Protei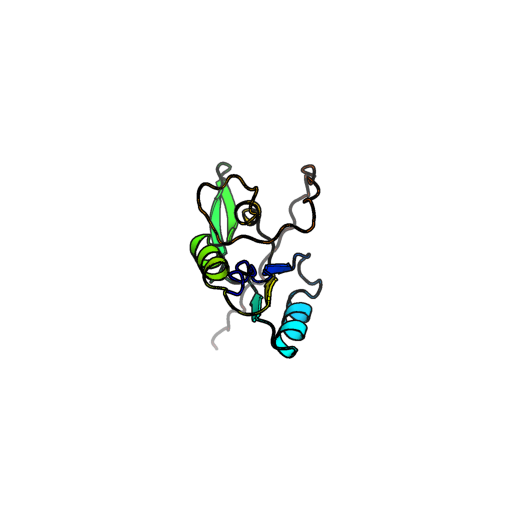n AF-A0A4R4WS49-F1 (afdb_monomer)

Foldseek 3Di:
DDDPDPLPLAAEAEDEDDPPPCPVVVQVVCVVVVEAEEECPDPVQWDWDQDPVRDIFIAGDCVVQLCVLVVDRDHYY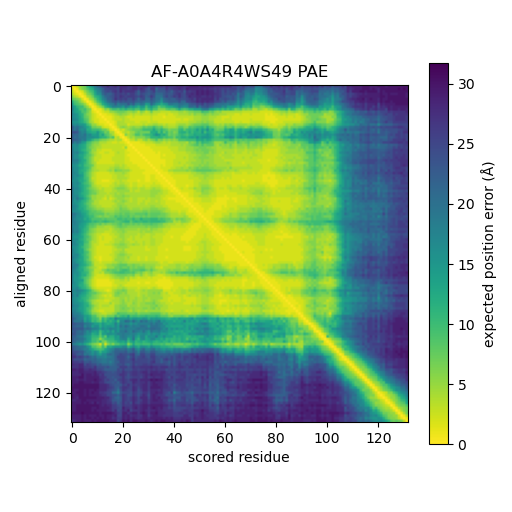YYYDDGPCLLLQDPPSPNPDDRNHHDDPDDPDPPDDDPDDDDDDDDDDDDDDDDD

Organism: NCBI:txid1848329

Structure (mmCIF, N/CA/C/O backbone):
data_AF-A0A4R4WS49-F1
#
_entry.id   AF-A0A4R4WS49-F1
#
loop_
_atom_site.group_PDB
_atom_site.id
_atom_site.type_symbol
_atom_site.label_atom_id
_atom_site.label_alt_id
_atom_site.label_comp_id
_atom_site.label_asym_id
_atom_site.label_entity_id
_atom_site.label_seq_id
_atom_site.pdbx_PDB_ins_code
_atom_site.Cartn_x
_atom_site.Cartn_y
_atom_site.Cartn_z
_atom_site.occupancy
_atom_site.B_iso_or_equiv
_atom_site.auth_seq_id
_atom_site.auth_comp_id
_atom_site.auth_asym_id
_atom_site.auth_atom_id
_atom_site.pdbx_PDB_model_num
ATOM 1 N N . MET A 1 1 ? -12.868 32.792 20.503 1.00 48.66 1 MET A N 1
ATOM 2 C CA . MET A 1 1 ? -12.493 32.358 19.141 1.00 48.66 1 MET A CA 1
ATOM 3 C C . MET A 1 1 ? -11.494 31.218 19.288 1.00 48.66 1 MET A C 1
ATOM 5 O O . MET A 1 1 ? -10.343 31.474 19.612 1.00 48.66 1 MET A O 1
ATOM 9 N N . SER A 1 2 ? -11.944 29.962 19.219 1.00 42.44 2 SER A N 1
ATOM 10 C CA . SER A 1 2 ? -11.024 28.818 19.297 1.00 42.44 2 SER A CA 1
ATOM 11 C C . SER A 1 2 ? -10.151 28.800 18.043 1.00 42.44 2 SER A C 1
ATOM 13 O O . SER A 1 2 ? -10.692 29.002 16.953 1.00 42.44 2 SER A O 1
ATOM 15 N N . PRO A 1 3 ? -8.831 28.575 18.157 1.00 48.91 3 PRO A N 1
ATOM 16 C CA . PRO A 1 3 ? -8.001 28.419 16.975 1.00 48.91 3 PRO A CA 1
ATOM 17 C C . PRO A 1 3 ? -8.530 27.235 16.152 1.00 48.91 3 PRO A C 1
ATOM 19 O O . PRO A 1 3 ? -8.977 26.240 16.741 1.00 48.91 3 PRO A O 1
ATOM 22 N N . PRO A 1 4 ? -8.506 27.311 14.809 1.00 52.06 4 PRO A N 1
ATOM 23 C CA . PRO A 1 4 ? -8.840 26.162 13.984 1.00 52.06 4 PRO A CA 1
ATOM 24 C C . PRO A 1 4 ? -7.921 25.019 14.407 1.00 52.06 4 PRO A C 1
ATOM 26 O O . PRO A 1 4 ? -6.698 25.177 14.422 1.00 52.06 4 PRO A O 1
ATOM 29 N N . ARG A 1 5 ? -8.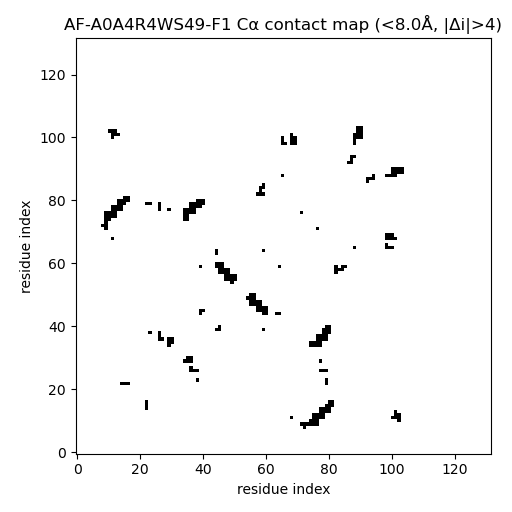503 23.877 14.804 1.00 57.28 5 ARG A N 1
ATOM 30 C CA . ARG A 1 5 ? -7.722 22.661 15.050 1.00 57.28 5 ARG A CA 1
ATOM 31 C C . ARG A 1 5 ? -6.856 22.461 13.813 1.00 57.28 5 ARG A C 1
ATOM 33 O O . ARG A 1 5 ? -7.399 22.309 12.718 1.00 57.28 5 ARG A O 1
ATOM 40 N N . ALA A 1 6 ? -5.532 22.506 13.982 1.00 55.56 6 ALA A N 1
ATOM 41 C CA . ALA A 1 6 ? -4.603 22.138 12.924 1.00 55.56 6 ALA A CA 1
ATOM 42 C C . ALA A 1 6 ? -5.123 20.830 12.330 1.00 55.56 6 ALA A C 1
ATOM 44 O O . ALA A 1 6 ? -5.377 19.899 13.098 1.00 55.56 6 ALA A O 1
ATOM 45 N N . ARG A 1 7 ? -5.390 20.805 11.014 1.00 54.97 7 ARG A N 1
ATOM 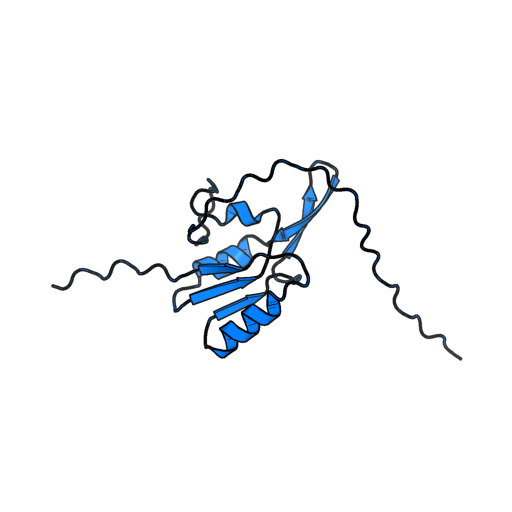46 C CA . ARG A 1 7 ? -5.934 19.630 10.321 1.00 54.97 7 ARG A CA 1
ATOM 47 C C . ARG A 1 7 ? -5.099 18.439 10.758 1.00 54.97 7 ARG A C 1
ATOM 49 O O . ARG A 1 7 ? -3.940 18.325 10.357 1.00 54.97 7 ARG A O 1
ATOM 56 N N . GLN A 1 8 ? -5.646 17.616 11.650 1.00 55.72 8 GLN A N 1
ATOM 57 C CA . GLN A 1 8 ? -4.921 16.466 12.149 1.00 55.72 8 GLN A CA 1
ATOM 58 C C . GLN A 1 8 ? -4.758 15.574 10.931 1.00 55.72 8 GLN A C 1
ATOM 60 O O . GLN A 1 8 ? -5.728 15.046 10.402 1.00 55.72 8 GLN A O 1
ATOM 65 N N . THR A 1 9 ? -3.546 15.489 10.400 1.00 67.31 9 THR A N 1
ATOM 66 C CA . THR A 1 9 ? -3.254 14.519 9.350 1.00 67.31 9 THR A CA 1
ATOM 67 C C . THR A 1 9 ? -3.538 13.150 9.931 1.00 67.31 9 THR A C 1
ATOM 69 O O . THR A 1 9 ? -2.879 12.752 10.898 1.00 67.31 9 THR A O 1
ATOM 72 N N . MET A 1 10 ? -4.507 12.454 9.356 1.00 82.62 10 MET A N 1
ATOM 73 C CA . MET A 1 10 ? -4.827 11.108 9.786 1.00 82.62 10 MET A CA 1
ATOM 74 C C . MET A 1 10 ? -3.607 10.194 9.630 1.00 82.62 10 MET A C 1
ATOM 76 O O . MET A 1 10 ? -2.894 10.288 8.621 1.00 82.62 10 MET A O 1
ATOM 80 N N . PRO A 1 11 ? -3.321 9.345 10.628 1.00 87.25 11 PRO A N 1
ATOM 81 C CA . PRO A 1 11 ? -2.175 8.457 10.579 1.00 87.25 11 PRO A CA 1
ATOM 82 C C . PRO A 1 11 ? -2.343 7.427 9.458 1.00 87.25 11 PRO A C 1
ATOM 84 O O . PRO A 1 11 ? -3.358 6.738 9.360 1.00 87.25 11 PRO A O 1
ATOM 87 N N . LYS A 1 12 ? -1.310 7.329 8.619 1.00 89.19 12 LYS A N 1
ATOM 88 C CA . LYS A 1 12 ? -1.189 6.369 7.517 1.00 89.19 12 LYS A CA 1
ATOM 89 C C . LYS A 1 12 ? 0.068 5.554 7.766 1.00 89.19 12 LYS A C 1
ATOM 91 O O . LYS A 1 12 ? 1.164 6.117 7.807 1.00 89.19 12 LYS A O 1
ATOM 96 N N . VAL A 1 13 ? -0.097 4.254 7.964 1.00 90.44 13 VAL A N 1
ATOM 97 C CA . VAL A 1 13 ? 0.953 3.330 8.392 1.00 90.44 13 VAL A CA 1
ATOM 98 C C . VAL A 1 13 ? 1.164 2.270 7.320 1.00 90.44 13 VAL A C 1
ATOM 100 O O . VAL A 1 13 ? 0.248 1.517 6.995 1.00 90.44 13 VAL A O 1
ATOM 103 N N . LEU A 1 14 ? 2.388 2.182 6.800 1.00 90.00 14 LEU A N 1
ATOM 104 C CA . LEU A 1 14 ? 2.787 1.126 5.877 1.00 90.00 14 LEU A CA 1
ATOM 105 C C . LEU A 1 14 ? 3.422 -0.037 6.649 1.00 90.00 14 LEU A C 1
ATOM 107 O O . LEU A 1 14 ? 4.478 0.108 7.265 1.00 90.00 14 LEU A O 1
ATOM 111 N N . ILE A 1 15 ? 2.800 -1.206 6.573 1.00 88.94 15 ILE A N 1
ATOM 112 C CA . ILE A 1 15 ? 3.290 -2.464 7.124 1.00 88.94 15 ILE A CA 1
ATOM 113 C C . ILE A 1 15 ? 4.092 -3.178 6.035 1.00 88.94 15 ILE A C 1
ATOM 115 O O . ILE A 1 15 ? 3.548 -3.755 5.091 1.00 88.94 15 ILE A O 1
ATOM 119 N N . THR A 1 16 ? 5.414 -3.153 6.184 1.00 85.31 16 THR A N 1
ATOM 120 C CA . THR A 1 16 ? 6.342 -3.867 5.299 1.00 85.31 16 THR A CA 1
ATOM 121 C C . THR A 1 16 ? 6.880 -5.121 5.983 1.00 85.31 16 THR A C 1
ATOM 123 O O . THR A 1 16 ? 6.902 -5.232 7.205 1.00 85.31 16 THR A O 1
ATOM 126 N N . GLY A 1 17 ? 7.294 -6.102 5.188 1.00 77.25 17 GLY A N 1
ATOM 127 C CA . GLY A 1 17 ? 7.800 -7.374 5.692 1.00 77.25 17 GLY A CA 1
ATOM 128 C C . GLY A 1 17 ? 7.906 -8.400 4.574 1.00 77.25 17 GLY A C 1
ATOM 129 O O . GLY A 1 17 ? 7.211 -8.295 3.558 1.00 77.25 17 GLY A O 1
ATOM 130 N N . MET A 1 18 ? 8.772 -9.395 4.752 1.00 76.19 18 MET A N 1
ATOM 131 C CA . MET A 1 18 ? 8.934 -10.483 3.784 1.00 76.19 18 MET A CA 1
ATOM 132 C C . MET A 1 18 ? 7.618 -11.267 3.622 1.00 76.19 18 MET A C 1
ATOM 134 O O . MET A 1 18 ? 6.717 -11.200 4.464 1.00 76.19 18 MET A O 1
ATOM 138 N N . SER A 1 19 ? 7.445 -11.968 2.501 1.00 65.00 19 SER A N 1
ATOM 139 C CA . SER A 1 19 ? 6.280 -12.846 2.328 1.00 65.00 19 SER A CA 1
ATOM 140 C C . SER A 1 19 ? 6.256 -13.908 3.439 1.00 65.00 19 SER A C 1
ATOM 142 O O . SER A 1 19 ? 7.308 -14.410 3.825 1.00 65.00 19 SER A O 1
ATOM 144 N N . GLY A 1 20 ? 5.081 -14.198 4.002 1.00 66.50 20 GLY A N 1
ATOM 145 C CA . GLY A 1 20 ? 4.922 -15.174 5.090 1.00 66.50 20 GLY A CA 1
ATOM 146 C C . GLY A 1 20 ? 5.192 -14.670 6.517 1.00 66.50 20 GLY A C 1
ATOM 147 O O . GLY A 1 20 ? 4.911 -15.393 7.462 1.00 66.50 20 GLY A O 1
ATOM 148 N N . THR A 1 21 ? 5.640 -13.427 6.729 1.00 73.62 21 THR A N 1
ATOM 149 C CA . THR A 1 21 ? 5.930 -12.898 8.085 1.00 73.62 21 THR A CA 1
ATOM 150 C C . THR A 1 21 ? 4.693 -12.422 8.860 1.00 73.62 21 THR A C 1
ATOM 152 O O . THR A 1 21 ? 4.809 -11.620 9.781 1.00 73.62 21 THR A O 1
ATOM 155 N N . GLY A 1 22 ? 3.490 -12.842 8.460 1.00 80.69 22 GLY A N 1
ATOM 156 C CA . GLY A 1 22 ? 2.257 -12.508 9.178 1.00 80.69 22 GLY A CA 1
ATOM 157 C C . GLY A 1 22 ? 1.706 -11.093 8.957 1.00 80.69 22 GLY A C 1
ATOM 158 O O . GLY A 1 22 ? 0.873 -10.660 9.747 1.00 80.69 22 GLY A O 1
ATOM 159 N N . LYS A 1 23 ? 2.094 -10.374 7.889 1.00 87.00 23 LYS A N 1
ATOM 160 C CA . LYS A 1 23 ? 1.507 -9.054 7.552 1.00 87.00 23 LYS A CA 1
ATOM 161 C C . LYS A 1 23 ? -0.023 -9.100 7.487 1.00 87.00 23 LYS A C 1
ATOM 163 O O . LYS A 1 23 ? -0.690 -8.286 8.117 1.00 87.00 23 LYS A O 1
ATOM 168 N N . SER A 1 24 ? -0.576 -10.096 6.795 1.00 83.06 24 SER A N 1
ATOM 169 C CA . SER A 1 24 ? -2.027 -10.276 6.688 1.00 83.06 24 SER A CA 1
ATOM 170 C C . SER A 1 24 ? -2.661 -10.629 8.042 1.00 83.06 24 SER A C 1
ATOM 172 O O . SER A 1 24 ? -3.769 -10.189 8.330 1.00 83.06 24 SER A O 1
ATOM 174 N N . SER A 1 25 ? -1.952 -11.349 8.922 1.00 87.50 25 SER A N 1
ATOM 175 C CA . SER A 1 25 ? -2.402 -11.602 10.301 1.00 87.50 25 SER A CA 1
ATOM 176 C C . SER A 1 25 ? -2.435 -10.317 11.136 1.00 87.50 25 SER A C 1
ATOM 178 O O . SER A 1 25 ? -3.401 -10.085 11.860 1.00 87.50 25 SER A O 1
ATOM 180 N N . ALA A 1 26 ? -1.428 -9.450 10.996 1.00 87.50 26 ALA A N 1
ATOM 181 C CA . ALA A 1 26 ? -1.402 -8.142 11.646 1.00 87.50 26 ALA A CA 1
ATOM 182 C C . ALA A 1 26 ? -2.549 -7.243 11.157 1.00 87.50 26 ALA A C 1
ATOM 184 O O . ALA A 1 26 ? -3.236 -6.641 11.980 1.00 87.50 26 ALA A O 1
ATOM 185 N N . LEU A 1 27 ? -2.818 -7.209 9.844 1.00 90.38 27 LEU A N 1
ATOM 186 C CA . LEU A 1 27 ? -3.968 -6.479 9.300 1.00 90.38 27 LEU A CA 1
ATOM 187 C C . LEU A 1 27 ? -5.291 -7.005 9.858 1.00 90.38 27 LEU A C 1
ATOM 189 O O . LEU A 1 27 ? -6.100 -6.213 10.322 1.00 90.38 27 LEU A O 1
ATOM 193 N N . ARG A 1 28 ? -5.501 -8.326 9.899 1.00 89.94 28 ARG A N 1
ATOM 194 C CA . ARG A 1 28 ? -6.723 -8.907 10.486 1.00 89.94 28 ARG A CA 1
ATOM 195 C C . ARG A 1 28 ? -6.915 -8.480 11.940 1.00 89.94 28 ARG A C 1
ATOM 197 O O . ARG A 1 28 ? -8.015 -8.106 12.331 1.00 89.94 28 ARG A O 1
ATOM 204 N N . ALA A 1 29 ? -5.842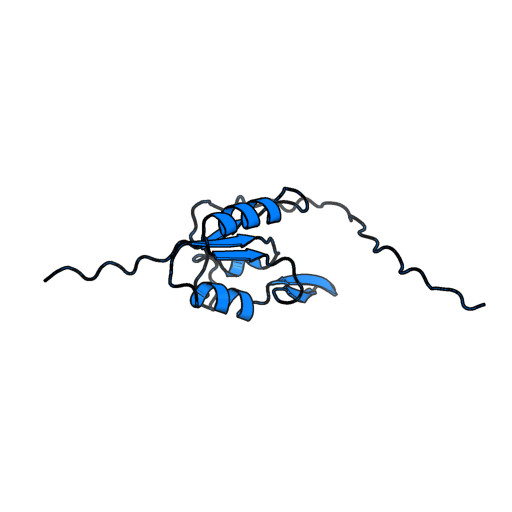 -8.481 12.727 1.00 92.44 29 ALA A N 1
ATOM 205 C CA . ALA A 1 29 ? -5.894 -8.059 14.120 1.00 92.44 29 ALA A CA 1
ATOM 206 C C . ALA A 1 29 ? -6.185 -6.551 14.273 1.00 92.44 29 ALA A C 1
ATOM 208 O O . ALA A 1 29 ? -6.846 -6.149 15.229 1.00 92.44 29 ALA A O 1
ATOM 209 N N . LEU A 1 30 ? -5.699 -5.707 13.361 1.00 92.38 30 LEU A N 1
ATOM 210 C CA . LEU A 1 30 ? -5.995 -4.269 13.341 1.00 92.38 30 LEU A CA 1
ATOM 211 C C . LEU A 1 30 ? -7.437 -3.996 12.894 1.00 92.38 30 LEU A C 1
ATOM 213 O O . LEU A 1 30 ? -8.124 -3.187 13.513 1.00 92.38 30 LEU A O 1
ATOM 217 N N . ALA A 1 31 ? -7.917 -4.722 11.884 1.00 90.50 31 ALA A N 1
ATOM 218 C CA . ALA A 1 31 ? -9.296 -4.653 11.413 1.00 90.50 31 ALA A CA 1
ATOM 219 C C . ALA A 1 31 ? -10.288 -5.040 12.518 1.00 90.50 31 ALA A C 1
ATOM 221 O O . ALA A 1 31 ? -11.265 -4.334 12.745 1.00 90.50 31 ALA A O 1
ATOM 222 N N . ALA A 1 32 ? -9.990 -6.102 13.275 1.00 92.81 32 ALA A N 1
ATOM 223 C CA . ALA A 1 32 ? -10.794 -6.527 14.423 1.00 92.81 32 ALA A CA 1
ATOM 224 C C . ALA A 1 32 ? -10.887 -5.468 15.540 1.00 92.81 32 ALA A C 1
ATOM 226 O O . ALA A 1 32 ? -11.793 -5.523 16.363 1.00 92.81 32 ALA A O 1
ATOM 227 N N . ARG A 1 33 ? -9.968 -4.494 15.568 1.00 91.88 33 ARG A N 1
ATOM 228 C CA . ARG A 1 33 ? -9.980 -3.349 16.495 1.00 91.88 33 ARG A CA 1
ATOM 229 C C . ARG A 1 33 ? -10.655 -2.102 15.907 1.00 91.88 33 ARG A C 1
ATOM 231 O O . ARG A 1 33 ? -10.582 -1.038 16.509 1.00 91.88 33 ARG A O 1
ATOM 238 N N . GLY A 1 34 ? -11.288 -2.218 14.738 1.00 90.75 34 GLY A N 1
ATOM 239 C CA . GLY A 1 34 ? -11.991 -1.118 14.072 1.00 90.75 34 GLY A CA 1
ATOM 240 C C . GLY A 1 34 ? -11.094 -0.202 13.237 1.00 90.75 34 GLY A C 1
ATOM 241 O O . GLY A 1 34 ? -11.527 0.877 12.841 1.00 90.75 34 GLY A O 1
ATOM 242 N N . HIS A 1 35 ? -9.846 -0.589 12.958 1.00 91.31 35 HIS A N 1
ATOM 243 C CA . HIS A 1 35 ? -8.975 0.202 12.089 1.00 91.31 35 HIS A CA 1
ATOM 244 C C . HIS A 1 35 ? -9.204 -0.104 10.610 1.00 91.31 35 HIS A C 1
ATOM 246 O O . HIS A 1 35 ? -9.446 -1.249 10.221 1.00 91.31 35 HIS A O 1
ATOM 252 N N . ARG A 1 36 ? -9.026 0.913 9.758 1.00 92.56 36 ARG A N 1
ATOM 253 C CA . ARG A 1 36 ? -9.045 0.729 8.308 1.00 92.56 36 ARG A CA 1
ATOM 254 C C . ARG A 1 36 ? -7.770 0.014 7.879 1.00 92.56 36 ARG A C 1
ATOM 256 O O . ARG A 1 36 ? -6.663 0.477 8.158 1.00 92.56 36 ARG A O 1
ATOM 263 N N . THR A 1 37 ? -7.924 -1.109 7.187 1.00 93.44 37 THR A N 1
ATOM 264 C CA . THR A 1 37 ? -6.806 -1.940 6.732 1.00 93.44 37 THR A CA 1
ATOM 265 C C . THR A 1 37 ? -6.930 -2.247 5.246 1.00 93.44 37 THR A C 1
ATOM 267 O O . THR A 1 37 ? -8.033 -2.481 4.761 1.00 93.44 37 THR A O 1
ATOM 270 N N . VAL A 1 38 ? -5.814 -2.228 4.513 1.00 92.88 38 VAL A N 1
ATOM 271 C CA . VAL A 1 38 ? -5.772 -2.586 3.086 1.00 92.88 38 VAL A CA 1
ATOM 272 C C . VAL A 1 38 ? -4.571 -3.486 2.817 1.00 92.88 38 VAL A C 1
ATOM 274 O O . VAL A 1 38 ? -3.436 -3.127 3.127 1.00 92.88 38 VAL A O 1
ATOM 277 N N . ASP A 1 39 ? -4.812 -4.655 2.229 1.00 90.81 39 ASP A N 1
ATOM 278 C CA . ASP A 1 39 ? -3.753 -5.516 1.703 1.00 90.81 39 ASP A CA 1
ATOM 279 C C . ASP A 1 39 ? -3.539 -5.185 0.221 1.00 90.81 39 ASP A C 1
ATOM 281 O O . ASP A 1 39 ? -4.448 -5.341 -0.593 1.00 90.81 39 ASP A O 1
ATOM 285 N N . THR A 1 40 ? -2.352 -4.684 -0.124 1.00 90.31 40 THR A N 1
ATOM 286 C CA . THR A 1 40 ? -2.028 -4.289 -1.502 1.00 90.31 40 THR A CA 1
ATOM 287 C C . THR A 1 40 ? -1.341 -5.397 -2.285 1.00 90.31 40 THR A C 1
ATOM 289 O O . THR A 1 40 ? -0.907 -5.141 -3.400 1.00 90.31 40 THR A O 1
ATOM 292 N N . ASP A 1 41 ? -1.230 -6.624 -1.767 1.00 86.50 41 ASP A N 1
ATOM 293 C CA . ASP A 1 41 ? -0.645 -7.764 -2.488 1.00 86.50 41 ASP A CA 1
ATOM 294 C C . ASP A 1 41 ? -1.643 -8.431 -3.476 1.00 86.50 41 ASP A C 1
ATOM 296 O O . ASP A 1 41 ? -1.668 -9.651 -3.620 1.00 86.50 41 ASP A O 1
ATOM 300 N N . THR A 1 42 ? -2.453 -7.640 -4.197 1.00 86.25 42 THR A N 1
ATOM 301 C CA . THR A 1 42 ? -3.430 -8.114 -5.207 1.00 86.25 42 THR A CA 1
ATOM 302 C C . THR A 1 42 ? -3.293 -7.383 -6.552 1.00 86.25 42 THR A C 1
ATOM 304 O O . THR A 1 42 ? -2.681 -6.316 -6.638 1.00 86.25 42 THR A O 1
ATOM 307 N N . ASP A 1 43 ? -3.869 -7.930 -7.628 1.00 88.25 43 ASP A N 1
ATOM 308 C CA . ASP A 1 43 ? -3.832 -7.316 -8.971 1.00 88.25 43 ASP A CA 1
ATOM 309 C C . ASP A 1 43 ? -4.610 -5.992 -9.081 1.00 88.25 43 ASP A C 1
ATOM 311 O O . ASP A 1 43 ? -4.353 -5.183 -9.978 1.00 88.25 43 ASP A O 1
ATOM 315 N N . GLU A 1 44 ? -5.528 -5.735 -8.148 1.00 90.44 44 GLU A N 1
ATOM 316 C CA . GLU A 1 44 ? -6.256 -4.467 -8.044 1.00 90.44 44 GLU A CA 1
ATOM 317 C C . GLU A 1 44 ? -5.304 -3.307 -7.731 1.00 90.44 44 GLU A C 1
ATOM 319 O O . GLU A 1 44 ? -5.395 -2.238 -8.329 1.00 90.44 44 GLU A O 1
ATOM 324 N N . TRP A 1 45 ? -4.333 -3.541 -6.846 1.00 92.50 45 TRP A N 1
ATOM 325 C CA . TRP A 1 45 ? -3.384 -2.524 -6.391 1.00 92.50 45 TRP A CA 1
ATOM 326 C C . TRP A 1 45 ? -2.094 -2.495 -7.201 1.00 92.50 45 TRP A C 1
ATOM 328 O O . TRP A 1 45 ? -1.322 -1.542 -7.090 1.00 92.5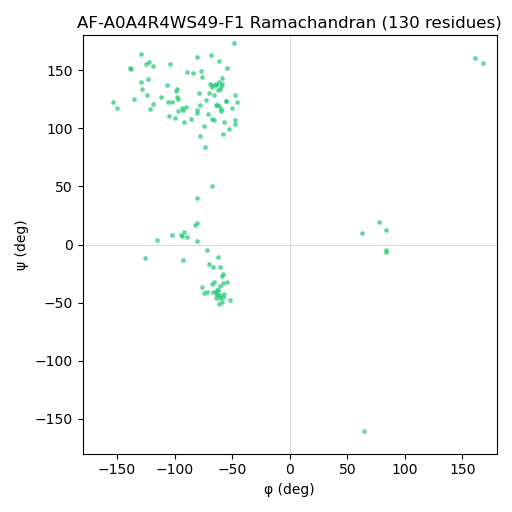0 45 TRP A O 1
ATOM 338 N N . ASN A 1 46 ? -1.843 -3.515 -8.023 1.00 93.25 46 ASN A N 1
ATOM 339 C CA . ASN A 1 46 ? -0.581 -3.676 -8.730 1.00 93.25 46 ASN A CA 1
ATOM 340 C C . ASN A 1 46 ? -0.752 -3.798 -10.244 1.00 93.25 46 ASN A C 1
ATOM 342 O O . ASN A 1 46 ? -1.774 -4.236 -10.765 1.00 93.25 46 ASN A O 1
ATOM 346 N N . ARG A 1 47 ? 0.297 -3.434 -10.977 1.00 93.75 47 ARG A N 1
ATOM 347 C CA . ARG A 1 47 ? 0.402 -3.646 -12.421 1.00 93.75 47 ARG A CA 1
ATOM 348 C C . ARG A 1 47 ? 1.798 -4.113 -12.794 1.00 93.75 47 ARG A C 1
ATOM 350 O O . ARG A 1 47 ? 2.778 -3.748 -12.149 1.00 93.75 47 ARG A O 1
ATOM 357 N N . TRP A 1 48 ? 1.887 -4.885 -13.868 1.00 94.31 48 TRP A N 1
ATOM 358 C CA . TRP A 1 48 ? 3.169 -5.214 -14.478 1.00 94.31 48 TRP A CA 1
ATOM 359 C C . TRP A 1 48 ? 3.667 -4.042 -15.322 1.00 94.31 48 TRP A C 1
ATOM 361 O O . TRP A 1 48 ? 2.938 -3.535 -16.173 1.00 94.31 48 TRP A O 1
ATOM 371 N N . VAL A 1 49 ? 4.919 -3.648 -15.121 1.00 92.62 49 VAL A N 1
ATOM 372 C CA . VAL A 1 49 ? 5.634 -2.678 -15.960 1.00 92.62 49 VAL A CA 1
ATOM 373 C C . VAL A 1 4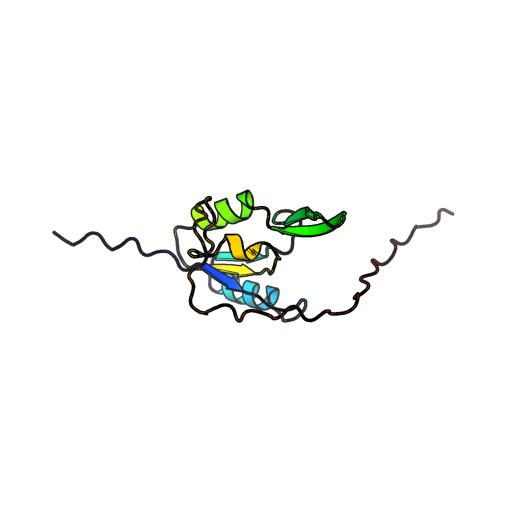9 ? 6.860 -3.333 -16.577 1.00 92.62 49 VAL A C 1
ATOM 375 O O . VAL A 1 49 ? 7.398 -4.301 -16.038 1.00 92.62 49 VAL A O 1
ATOM 378 N N . ARG A 1 50 ? 7.294 -2.819 -17.730 1.00 94.56 50 ARG A N 1
ATOM 379 C CA . ARG A 1 50 ? 8.549 -3.222 -18.363 1.00 94.56 50 ARG A CA 1
ATOM 380 C C . ARG A 1 50 ? 9.632 -2.218 -17.990 1.00 94.56 50 ARG A C 1
ATOM 382 O O . ARG A 1 50 ? 9.447 -1.020 -18.184 1.00 94.56 50 ARG A O 1
ATOM 389 N N . LEU A 1 51 ? 10.728 -2.712 -17.433 1.00 91.12 51 LEU A N 1
ATOM 390 C CA . LEU A 1 51 ? 11.893 -1.914 -17.076 1.00 91.12 51 LEU A CA 1
ATOM 391 C C . LEU A 1 51 ? 12.775 -1.655 -18.315 1.00 91.12 51 LEU A C 1
ATOM 393 O O . LEU A 1 51 ? 12.666 -2.389 -19.303 1.00 91.12 51 LEU A O 1
ATOM 397 N N . PRO A 1 52 ? 13.667 -0.644 -18.280 1.00 90.81 52 PRO A N 1
ATOM 398 C CA . PRO A 1 52 ? 14.559 -0.326 -19.402 1.00 90.81 52 PRO A CA 1
ATOM 399 C C . PRO A 1 52 ? 15.491 -1.473 -19.818 1.00 90.81 52 PRO A C 1
ATOM 401 O O . PRO A 1 52 ? 15.874 -1.563 -20.978 1.00 90.81 52 PRO A O 1
ATOM 404 N N . ASP A 1 53 ? 15.827 -2.371 -18.891 1.00 92.56 53 ASP A N 1
ATOM 405 C CA . ASP A 1 53 ? 16.625 -3.578 -19.146 1.00 92.56 53 ASP A CA 1
ATOM 406 C C . ASP A 1 53 ? 15.806 -4.736 -19.754 1.00 92.56 53 ASP A C 1
ATOM 408 O O . ASP A 1 53 ? 16.317 -5.837 -19.959 1.00 92.56 53 ASP A O 1
ATOM 412 N N . GLY A 1 54 ? 14.521 -4.504 -20.038 1.00 91.88 54 GLY A N 1
ATOM 413 C CA . GLY A 1 54 ? 13.599 -5.486 -20.592 1.00 91.88 54 GLY A CA 1
ATOM 414 C C . GLY A 1 54 ? 12.960 -6.416 -19.559 1.00 91.88 54 GLY A C 1
ATOM 415 O O . GLY A 1 54 ? 12.053 -7.163 -19.937 1.00 91.88 54 GLY A O 1
ATOM 416 N N . ALA A 1 55 ? 13.364 -6.360 -18.283 1.00 93.25 55 ALA A N 1
ATOM 417 C CA . ALA A 1 55 ? 12.738 -7.126 -17.212 1.00 93.25 55 ALA A CA 1
ATOM 418 C C . ALA A 1 55 ? 11.311 -6.631 -16.917 1.00 93.25 55 ALA A C 1
ATOM 420 O O . ALA A 1 55 ? 10.910 -5.531 -17.307 1.00 93.25 55 ALA A O 1
ATOM 421 N N . ARG A 1 56 ? 10.519 -7.457 -16.225 1.00 94.19 56 ARG A N 1
ATOM 422 C CA . ARG A 1 56 ? 9.181 -7.082 -15.749 1.00 94.19 56 ARG A CA 1
ATOM 423 C C . ARG A 1 56 ? 9.219 -6.858 -14.247 1.00 94.19 56 ARG A C 1
ATOM 425 O O . ARG A 1 56 ? 9.805 -7.662 -13.528 1.00 94.19 56 ARG A O 1
ATOM 432 N N . ASP A 1 57 ? 8.554 -5.804 -13.800 1.00 92.31 57 ASP A N 1
ATOM 433 C CA . ASP A 1 57 ? 8.378 -5.497 -12.384 1.00 92.31 57 ASP A CA 1
ATOM 434 C C . ASP A 1 57 ? 6.889 -5.395 -12.057 1.00 92.31 57 ASP A C 1
ATOM 436 O O . ASP A 1 57 ? 6.097 -4.919 -12.875 1.00 92.31 57 ASP A O 1
ATOM 440 N N . TRP A 1 58 ? 6.504 -5.877 -10.881 1.00 92.44 58 TRP A N 1
ATOM 441 C CA . TRP A 1 58 ? 5.137 -5.783 -10.382 1.00 92.44 58 TRP A CA 1
ATOM 442 C C . TRP A 1 58 ? 5.118 -4.620 -9.407 1.00 92.44 58 TRP A C 1
ATOM 444 O O . TRP A 1 58 ? 5.733 -4.698 -8.351 1.00 92.44 58 TRP A O 1
ATOM 454 N N . VAL A 1 59 ? 4.482 -3.518 -9.789 1.00 93.12 59 VAL A N 1
ATOM 455 C CA . VAL A 1 59 ? 4.558 -2.244 -9.063 1.00 93.12 59 VAL A CA 1
ATOM 456 C C . VAL A 1 59 ? 3.175 -1.783 -8.655 1.00 93.12 59 VAL A C 1
ATOM 458 O O . VAL A 1 59 ? 2.185 -2.140 -9.298 1.00 93.12 59 VAL A O 1
ATOM 461 N N . TRP A 1 60 ? 3.096 -0.936 -7.631 1.00 93.75 60 TRP A N 1
ATOM 462 C CA . TRP A 1 60 ? 1.826 -0.329 -7.267 1.00 93.75 60 TRP A CA 1
ATOM 463 C C . TRP A 1 60 ? 1.271 0.530 -8.403 1.00 93.75 60 TRP A C 1
ATOM 465 O O . TRP A 1 60 ? 2.003 1.276 -9.062 1.00 93.75 60 TRP A O 1
ATOM 475 N N . ARG A 1 61 ? -0.044 0.456 -8.600 1.00 93.56 61 ARG A N 1
ATOM 476 C CA . ARG A 1 61 ? -0.796 1.403 -9.420 1.00 93.56 61 ARG A CA 1
ATOM 477 C C . ARG A 1 61 ? -0.849 2.725 -8.680 1.00 93.56 61 ARG A C 1
ATOM 479 O O . ARG A 1 61 ? -1.474 2.836 -7.629 1.00 93.56 61 ARG A O 1
ATOM 486 N N . GLU A 1 62 ? -0.174 3.718 -9.235 1.00 91.12 62 GLU A N 1
ATOM 487 C CA . GLU A 1 62 ? -0.008 4.998 -8.560 1.00 91.12 62 GLU A CA 1
ATOM 488 C C . GLU A 1 62 ? -1.325 5.728 -8.308 1.00 91.12 62 GLU A C 1
ATOM 490 O O . GLU A 1 62 ? -1.499 6.266 -7.222 1.00 91.12 62 GLU A O 1
ATOM 495 N N . GLU A 1 63 ? -2.268 5.695 -9.251 1.00 90.50 63 GLU A N 1
ATOM 496 C CA . GLU A 1 63 ? -3.597 6.286 -9.049 1.00 90.50 63 GLU A CA 1
ATOM 497 C C . GLU A 1 63 ? -4.371 5.590 -7.933 1.00 90.50 63 GLU A C 1
ATOM 499 O O . GLU A 1 63 ? -4.896 6.264 -7.057 1.00 90.50 6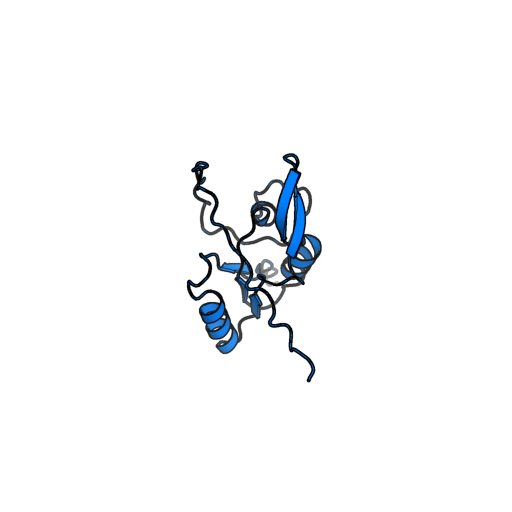3 GLU A O 1
ATOM 504 N N . ALA A 1 64 ? -4.399 4.253 -7.912 1.00 92.00 64 ALA A N 1
ATOM 505 C CA . ALA A 1 64 ? -5.129 3.507 -6.889 1.00 92.00 64 ALA A CA 1
ATOM 506 C C . ALA A 1 64 ? -4.577 3.810 -5.488 1.00 92.00 64 ALA A C 1
ATOM 508 O O . ALA A 1 64 ? -5.324 4.214 -4.595 1.00 92.00 64 ALA A O 1
ATOM 509 N N . ILE A 1 65 ? -3.255 3.693 -5.304 1.00 91.31 65 ILE A N 1
ATOM 510 C CA . ILE A 1 65 ? -2.603 4.029 -4.029 1.00 91.31 65 ILE A CA 1
ATOM 511 C C . ILE A 1 65 ? -2.763 5.519 -3.709 1.00 91.31 65 ILE A C 1
ATOM 513 O O . ILE A 1 65 ? -3.015 5.879 -2.563 1.00 91.31 65 ILE A O 1
ATOM 517 N N . GLY A 1 66 ? -2.668 6.391 -4.709 1.00 89.50 66 GLY A N 1
ATOM 518 C CA . GLY A 1 66 ? -2.884 7.824 -4.564 1.00 89.50 66 GLY A CA 1
ATOM 519 C C . GLY A 1 66 ? -4.276 8.156 -4.037 1.00 89.50 66 GLY A C 1
ATOM 520 O O . GLY A 1 66 ? -4.396 8.882 -3.053 1.00 89.50 66 GLY A O 1
ATOM 521 N N . HIS A 1 67 ? -5.318 7.580 -4.635 1.00 90.44 67 HIS A N 1
ATOM 522 C CA . HIS A 1 67 ? -6.705 7.740 -4.204 1.00 90.44 67 HIS A CA 1
ATOM 523 C C . HIS A 1 67 ? -6.929 7.175 -2.803 1.00 90.44 67 HIS A C 1
ATOM 525 O O . HIS A 1 67 ? -7.553 7.841 -1.981 1.00 90.44 67 HIS A O 1
ATOM 531 N N . LEU A 1 68 ? -6.363 6.004 -2.493 1.00 91.19 68 LEU A N 1
ATOM 532 C CA . LEU A 1 68 ? -6.428 5.424 -1.152 1.00 91.19 68 LEU A CA 1
ATOM 533 C C . LEU A 1 68 ? -5.831 6.362 -0.095 1.00 91.19 68 LEU A C 1
ATOM 535 O O . LEU A 1 68 ? -6.410 6.545 0.974 1.00 91.19 68 LEU A O 1
ATOM 539 N N . LEU A 1 69 ? -4.669 6.950 -0.383 1.00 89.00 69 LEU A N 1
ATOM 540 C CA . LEU A 1 69 ? -3.978 7.831 0.552 1.00 89.00 69 LEU A CA 1
ATOM 541 C C . LEU A 1 69 ? -4.652 9.198 0.667 1.00 89.00 69 LEU A C 1
ATOM 543 O O . LEU A 1 69 ? -4.737 9.736 1.768 1.00 89.00 69 LEU A O 1
ATOM 547 N N . THR A 1 70 ? -5.101 9.787 -0.437 1.00 87.50 70 THR A N 1
ATOM 548 C CA . THR A 1 70 ? -5.719 11.120 -0.441 1.00 87.50 70 THR A CA 1
ATOM 549 C C . THR A 1 70 ? -7.151 11.089 0.091 1.00 87.50 70 THR A C 1
ATOM 551 O O . THR A 1 70 ? -7.529 11.992 0.829 1.00 87.50 70 THR A O 1
ATOM 554 N N . GLY A 1 71 ? -7.916 10.036 -0.208 1.00 85.44 71 GLY A N 1
ATOM 555 C CA . GLY A 1 71 ? -9.294 9.840 0.255 1.00 85.44 71 GLY A CA 1
ATOM 556 C C . GLY A 1 71 ? -9.419 9.266 1.670 1.00 85.44 71 GLY A C 1
ATOM 557 O O . GLY A 1 71 ? -10.459 8.714 2.011 1.00 85.44 71 GLY A O 1
ATOM 558 N N . HIS A 1 72 ? -8.355 9.311 2.477 1.00 86.12 72 HIS A N 1
ATOM 559 C CA . HIS A 1 72 ? -8.396 8.889 3.878 1.00 86.12 72 HIS A CA 1
ATOM 560 C C . HIS A 1 72 ? -8.385 10.099 4.810 1.00 86.12 72 HIS A C 1
ATOM 562 O O . HIS A 1 72 ? -7.363 10.782 4.941 1.00 86.12 72 HIS A O 1
ATOM 568 N N . ASP A 1 73 ? -9.512 10.322 5.475 1.00 84.38 73 ASP A N 1
ATOM 569 C CA . ASP A 1 73 ? -9.827 11.492 6.295 1.00 84.38 73 ASP A CA 1
ATOM 570 C C . ASP A 1 73 ? -10.270 11.158 7.731 1.00 84.38 73 ASP A C 1
ATOM 572 O O . ASP A 1 73 ? -10.224 12.046 8.583 1.00 84.38 73 ASP A O 1
ATOM 576 N N . GLU A 1 74 ? -10.556 9.889 8.043 1.00 82.94 74 GLU A N 1
ATOM 577 C CA . GLU A 1 74 ? -10.983 9.451 9.379 1.00 82.94 74 GLU A CA 1
ATOM 578 C C . GLU A 1 74 ? -10.165 8.282 9.950 1.00 82.94 74 GLU A C 1
ATOM 580 O O . GLU A 1 74 ? -9.938 7.263 9.302 1.00 82.94 74 GLU A O 1
ATOM 585 N N . GLY A 1 75 ? -9.754 8.385 11.216 1.00 85.38 75 GLY A N 1
ATOM 586 C CA . GLY A 1 75 ? -9.067 7.304 11.930 1.00 85.38 75 GLY A CA 1
ATOM 587 C C . GLY A 1 75 ? -7.689 6.938 11.355 1.00 85.38 75 GLY A C 1
ATOM 588 O O . GLY A 1 75 ? -7.042 7.719 10.657 1.00 85.38 75 GLY A O 1
ATOM 589 N N . ALA A 1 76 ? -7.207 5.735 11.676 1.00 90.06 76 ALA A N 1
ATOM 590 C CA . ALA A 1 76 ? -5.914 5.228 11.213 1.00 90.06 76 ALA A CA 1
ATOM 591 C C . ALA A 1 76 ? -6.065 4.2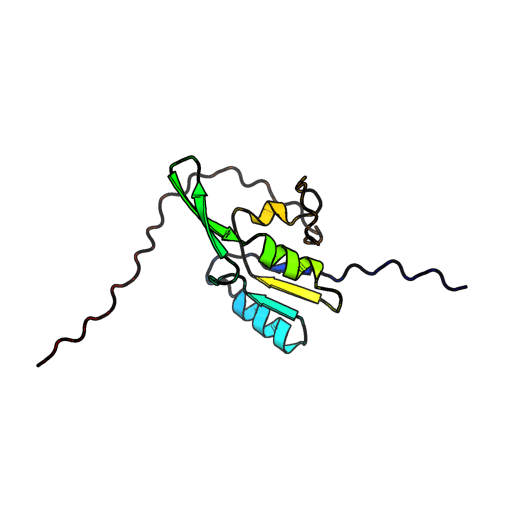84 10.013 1.00 90.06 76 ALA A C 1
ATOM 593 O O . ALA A 1 76 ? -6.863 3.346 10.059 1.00 90.06 76 ALA A O 1
ATOM 594 N N . LEU A 1 77 ? -5.256 4.512 8.974 1.00 91.44 77 LEU A N 1
ATOM 595 C CA . LEU A 1 77 ? -5.127 3.636 7.809 1.00 91.44 77 LEU A CA 1
ATOM 596 C C . LEU A 1 77 ? -3.850 2.803 7.916 1.00 91.44 77 LEU A C 1
ATOM 598 O O . LEU A 1 77 ? -2.750 3.354 7.953 1.00 91.44 77 LEU A O 1
ATOM 602 N N . PHE A 1 78 ? -3.988 1.481 7.886 1.00 92.44 78 PHE A N 1
ATOM 603 C CA . PHE A 1 78 ? -2.873 0.540 7.821 1.00 92.44 78 PHE A CA 1
ATOM 604 C C . PHE A 1 78 ? -2.865 -0.171 6.475 1.00 92.44 78 PHE A C 1
ATOM 606 O O . PHE A 1 78 ? -3.860 -0.769 6.074 1.00 92.44 78 PHE A O 1
ATOM 613 N N . VAL A 1 79 ? -1.735 -0.149 5.782 1.00 92.31 79 VAL A N 1
ATOM 614 C CA . VAL A 1 79 ? -1.607 -0.776 4.466 1.00 92.31 79 VAL A CA 1
ATOM 615 C C . VAL A 1 79 ? -0.467 -1.766 4.491 1.00 92.31 79 VAL A C 1
ATOM 617 O O . VAL A 1 79 ? 0.628 -1.417 4.917 1.00 92.31 79 VAL A O 1
ATOM 620 N N . ALA A 1 80 ? -0.702 -2.999 4.052 1.00 90.88 80 ALA A N 1
ATOM 621 C CA . ALA A 1 80 ? 0.361 -3.980 3.883 1.00 90.88 80 ALA A CA 1
ATOM 622 C C . ALA A 1 80 ? 0.812 -4.032 2.426 1.00 90.88 80 ALA A C 1
ATOM 624 O O . ALA A 1 80 ? -0.007 -4.086 1.510 1.00 90.88 80 ALA A O 1
ATOM 625 N N . GLY A 1 81 ? 2.126 -4.029 2.222 1.00 87.06 81 GLY A N 1
ATOM 626 C CA . GLY A 1 81 ? 2.736 -4.186 0.907 1.00 87.06 81 GLY A CA 1
ATOM 627 C C . GLY A 1 81 ? 4.173 -3.682 0.876 1.00 87.06 81 GLY A C 1
ATOM 628 O O . GLY A 1 81 ? 4.610 -2.926 1.741 1.00 87.06 81 GLY A O 1
ATOM 629 N N . CYS A 1 82 ? 4.933 -4.131 -0.116 1.00 86.50 82 CYS A N 1
ATOM 630 C CA . CYS A 1 82 ? 6.294 -3.666 -0.374 1.00 86.50 82 CYS A CA 1
ATOM 631 C C . CYS A 1 82 ? 6.542 -3.778 -1.875 1.00 86.50 82 CYS A C 1
ATOM 633 O O . CYS A 1 82 ? 6.452 -4.878 -2.428 1.00 86.50 82 CYS A O 1
ATOM 635 N N . ARG A 1 83 ? 6.787 -2.646 -2.538 1.00 89.44 83 ARG A N 1
ATOM 636 C CA . ARG A 1 83 ? 6.966 -2.555 -3.993 1.00 89.44 83 ARG A CA 1
ATOM 637 C C . ARG A 1 83 ? 8.099 -1.602 -4.325 1.00 89.44 83 ARG A C 1
ATOM 639 O O . ARG A 1 83 ? 8.369 -0.665 -3.579 1.00 89.44 83 ARG A O 1
ATOM 646 N N . SER A 1 84 ? 8.758 -1.828 -5.455 1.00 86.81 84 SER A N 1
ATOM 647 C CA . SER A 1 84 ? 9.927 -1.048 -5.881 1.00 86.81 84 SER A CA 1
ATOM 648 C C . SER A 1 84 ? 9.631 0.452 -6.002 1.00 86.81 84 SER A C 1
ATOM 650 O O . SER A 1 84 ? 10.484 1.276 -5.673 1.00 86.81 84 SER A O 1
ATOM 652 N N . ASN A 1 85 ? 8.403 0.813 -6.389 1.00 88.88 85 ASN A N 1
ATOM 653 C CA . ASN A 1 85 ? 7.944 2.193 -6.521 1.00 88.88 85 ASN A CA 1
ATOM 654 C C . ASN A 1 85 ? 7.343 2.791 -5.236 1.00 88.88 85 ASN A C 1
ATOM 656 O O . ASN A 1 85 ? 6.865 3.924 -5.274 1.00 88.88 85 ASN A O 1
ATOM 660 N N . GLN A 1 86 ? 7.402 2.099 -4.088 1.00 86.50 86 GLN A N 1
ATOM 661 C CA . GLN A 1 86 ? 6.871 2.629 -2.821 1.00 86.50 86 GLN A CA 1
ATOM 662 C C . GLN A 1 86 ? 7.509 3.969 -2.418 1.00 86.50 86 GLN A C 1
ATOM 664 O O . GLN A 1 86 ? 6.897 4.761 -1.705 1.00 86.50 86 GLN A O 1
ATOM 669 N N . GLY A 1 87 ? 8.736 4.221 -2.894 1.00 85.19 87 GLY A N 1
ATOM 670 C CA . GLY A 1 87 ? 9.487 5.452 -2.670 1.00 85.19 87 GLY A CA 1
ATOM 671 C C . GLY A 1 87 ? 8.726 6.716 -3.072 1.00 85.19 87 GLY A C 1
ATOM 672 O O . GLY A 1 87 ? 8.878 7.729 -2.405 1.00 85.19 87 GLY A O 1
ATOM 673 N N . LEU A 1 88 ? 7.871 6.640 -4.097 1.00 85.12 88 LEU A N 1
ATOM 674 C CA . LEU A 1 88 ? 7.119 7.772 -4.658 1.00 85.12 88 LEU A CA 1
ATOM 675 C C . LEU A 1 88 ? 6.017 8.310 -3.735 1.00 85.12 88 LEU A C 1
ATOM 677 O O . LEU A 1 88 ? 5.508 9.405 -3.952 1.00 85.12 88 LEU A O 1
ATOM 681 N N . PHE A 1 89 ? 5.625 7.538 -2.719 1.00 85.31 89 PHE A N 1
ATOM 682 C CA . PHE A 1 89 ? 4.515 7.876 -1.824 1.00 85.31 89 PHE A CA 1
ATOM 683 C C . PHE A 1 89 ? 4.993 8.423 -0.476 1.00 85.31 89 PHE A C 1
ATOM 685 O O . PHE A 1 89 ? 4.186 8.594 0.438 1.00 85.31 89 PHE A O 1
ATOM 692 N N . TYR A 1 90 ? 6.296 8.680 -0.324 1.00 82.00 90 TYR A N 1
ATOM 693 C CA . TYR A 1 90 ? 6.822 9.401 0.832 1.00 82.00 90 TYR A CA 1
ATOM 694 C C . TYR A 1 90 ? 6.836 10.916 0.568 1.00 82.00 90 TYR A C 1
ATOM 696 O O . TYR A 1 90 ? 7.056 11.321 -0.576 1.00 82.00 90 TYR A O 1
ATOM 704 N N . PRO A 1 91 ? 6.659 11.760 1.603 1.00 71.94 91 PRO A N 1
ATOM 705 C CA . PRO A 1 91 ? 6.556 13.214 1.453 1.00 71.94 91 PRO A CA 1
ATOM 706 C C . PRO A 1 91 ? 7.810 13.834 0.824 1.00 71.94 91 PRO A C 1
ATOM 708 O O . PRO A 1 91 ? 7.704 14.730 -0.003 1.00 71.94 91 PRO A O 1
ATOM 711 N N . ASP A 1 92 ? 8.985 13.288 1.146 1.00 69.62 92 ASP A N 1
ATOM 712 C CA . ASP A 1 92 ? 10.287 13.812 0.707 1.00 69.62 92 ASP A CA 1
ATOM 713 C C . ASP A 1 92 ? 10.785 13.173 -0.600 1.00 69.62 92 ASP A C 1
ATOM 715 O O . ASP A 1 92 ? 11.948 13.314 -0.974 1.00 69.62 92 ASP A O 1
ATOM 719 N N . SER A 1 93 ? 9.932 12.419 -1.298 1.00 61.06 93 SER A N 1
ATOM 720 C CA . SER A 1 93 ? 10.328 11.658 -2.490 1.00 61.06 93 SER A CA 1
ATOM 721 C C . SER A 1 93 ? 10.610 12.516 -3.727 1.00 61.06 93 SER A C 1
ATOM 723 O O . SER A 1 93 ? 11.018 11.977 -4.754 1.00 61.06 93 SER A O 1
ATOM 725 N N . GLY A 1 94 ? 10.382 13.834 -3.657 1.00 57.59 94 GLY A N 1
ATOM 726 C CA . GLY A 1 94 ? 10.517 14.750 -4.795 1.00 57.59 94 GLY A CA 1
ATOM 727 C C . GLY A 1 94 ? 9.547 14.449 -5.943 1.00 57.59 94 GLY A C 1
ATOM 728 O O . GLY A 1 94 ? 9.687 15.012 -7.026 1.00 57.59 94 GLY A O 1
ATOM 729 N N . SER A 1 95 ? 8.574 13.554 -5.733 1.00 60.16 95 SER A N 1
ATOM 730 C CA . SER A 1 95 ? 7.544 13.241 -6.718 1.00 60.16 95 SER A CA 1
ATOM 731 C C . SER A 1 95 ? 6.704 14.489 -6.986 1.00 60.16 95 SER A C 1
ATOM 733 O O . SER A 1 95 ? 6.044 15.005 -6.086 1.00 60.16 95 SER A O 1
ATOM 735 N N . ALA A 1 96 ? 6.680 14.945 -8.242 1.00 51.06 96 ALA A N 1
ATOM 736 C CA . ALA A 1 96 ? 5.840 16.058 -8.695 1.00 51.06 96 ALA A CA 1
ATOM 737 C C . ALA A 1 96 ? 4.328 15.783 -8.540 1.00 51.06 96 ALA A C 1
ATOM 739 O O . ALA A 1 96 ? 3.510 16.686 -8.690 1.00 51.06 96 ALA A O 1
ATOM 740 N N . ARG A 1 97 ? 3.943 14.534 -8.241 1.00 59.56 97 ARG A N 1
ATOM 741 C CA . ARG A 1 97 ? 2.564 14.137 -7.950 1.00 59.56 97 ARG A CA 1
ATOM 742 C C . ARG A 1 97 ? 2.357 14.091 -6.439 1.00 59.56 97 ARG A C 1
ATOM 744 O O . ARG A 1 97 ? 2.948 13.252 -5.756 1.00 59.56 97 ARG A O 1
ATOM 751 N N . SER A 1 98 ? 1.504 14.978 -5.927 1.00 58.38 98 SER A N 1
ATOM 752 C CA . SER A 1 98 ? 1.106 15.011 -4.517 1.00 58.38 98 SER A CA 1
ATOM 753 C C . SER A 1 98 ? 0.143 13.866 -4.197 1.00 58.38 98 SER A C 1
ATOM 755 O O . SER A 1 98 ? -1.073 14.032 -4.191 1.00 58.38 98 SER A O 1
ATOM 757 N N . TYR A 1 99 ? 0.684 12.687 -3.911 1.00 63.00 99 TYR A N 1
ATOM 758 C CA . TYR A 1 99 ? -0.069 11.649 -3.210 1.00 63.00 99 TYR A CA 1
ATOM 759 C C . TYR A 1 99 ? -0.145 12.036 -1.729 1.00 63.00 99 TYR A C 1
ATOM 761 O O . TYR A 1 99 ? 0.816 12.601 -1.206 1.00 63.00 99 TYR A O 1
ATOM 769 N N . GLY A 1 100 ? -1.257 11.765 -1.035 1.00 65.62 100 GLY A N 1
ATOM 770 C CA . GLY A 1 100 ? -1.430 12.058 0.397 1.00 65.62 100 GLY A CA 1
ATOM 771 C C . GLY A 1 100 ? -0.532 11.222 1.326 1.00 65.62 100 GLY A C 1
ATOM 772 O O . GLY A 1 100 ? -1.050 10.626 2.262 1.00 65.62 100 GLY A O 1
ATOM 773 N N . GLY A 1 101 ? 0.771 11.167 1.044 1.00 73.75 101 GLY A N 1
ATOM 774 C CA . GLY A 1 101 ? 1.776 10.159 1.376 1.00 73.75 101 GLY A CA 1
ATOM 775 C C . GLY A 1 101 ? 1.871 9.649 2.812 1.00 73.75 101 GLY A C 1
ATOM 776 O O . GLY A 1 101 ? 1.230 10.129 3.746 1.00 73.75 101 GLY A O 1
ATOM 777 N N . TRP A 1 102 ? 2.724 8.643 2.993 1.00 75.25 102 TRP A N 1
ATOM 778 C CA . TRP A 1 102 ? 3.015 8.049 4.299 1.00 75.25 102 TRP A CA 1
ATOM 779 C C . TRP A 1 102 ? 3.672 9.067 5.233 1.00 75.25 102 TRP A C 1
ATOM 781 O O . TRP A 1 102 ? 4.590 9.775 4.824 1.00 75.25 102 TRP A O 1
ATOM 791 N N . ARG A 1 103 ? 3.292 9.116 6.517 1.00 61.38 103 ARG A N 1
ATOM 792 C CA . ARG A 1 103 ? 4.099 9.871 7.488 1.00 61.38 103 ARG A CA 1
ATOM 793 C C . ARG A 1 103 ? 5.418 9.137 7.727 1.00 61.38 103 ARG A C 1
ATOM 795 O O . ARG A 1 103 ? 5.438 7.940 7.994 1.00 61.38 103 ARG A O 1
ATOM 802 N N . SER A 1 104 ? 6.519 9.874 7.634 1.00 44.59 104 SER A N 1
ATOM 803 C CA . SER A 1 104 ? 7.857 9.358 7.903 1.00 44.59 104 SER A CA 1
ATOM 804 C C . SER A 1 104 ? 8.092 9.333 9.417 1.00 44.59 104 SER A C 1
ATOM 806 O O . SER A 1 104 ? 8.139 10.387 10.045 1.00 44.59 104 SER A O 1
ATOM 808 N N . SER A 1 105 ? 8.219 8.148 10.020 1.00 42.38 105 SER A N 1
ATOM 809 C CA . SER A 1 105 ? 8.745 7.984 11.390 1.00 42.38 105 SER A CA 1
ATOM 810 C C . SER A 1 105 ? 10.062 7.206 11.423 1.00 42.38 105 SER A C 1
ATOM 812 O O . SER A 1 105 ? 10.604 6.926 12.488 1.00 42.38 105 SER A O 1
ATOM 814 N N . SER A 1 106 ? 10.617 6.839 10.266 1.00 35.31 106 SER A N 1
ATOM 815 C CA . SER A 1 106 ? 11.878 6.102 10.182 1.00 35.31 106 SER A CA 1
ATOM 816 C C . SER A 1 106 ? 12.568 6.388 8.855 1.00 35.31 106 SER A C 1
ATOM 818 O O . SER A 1 106 ? 12.006 6.150 7.788 1.00 35.31 106 SER A O 1
ATOM 820 N N . ARG A 1 107 ? 13.810 6.887 8.924 1.00 33.69 107 ARG A N 1
ATOM 821 C CA . ARG A 1 107 ? 14.697 7.015 7.761 1.00 33.69 107 ARG A CA 1
ATOM 822 C C . ARG A 1 107 ? 14.826 5.638 7.095 1.00 33.69 107 ARG A C 1
ATOM 824 O O . ARG A 1 107 ? 15.257 4.703 7.774 1.00 33.69 107 ARG A O 1
ATOM 831 N N . PRO A 1 108 ? 14.514 5.473 5.799 1.00 36.78 108 PRO A N 1
ATOM 832 C CA . PRO A 1 108 ? 14.801 4.219 5.128 1.00 36.78 108 PRO A CA 1
ATOM 833 C C . PRO A 1 108 ? 16.319 4.031 5.098 1.00 36.78 108 PRO A C 1
ATOM 835 O O . PRO A 1 108 ? 17.062 4.856 4.564 1.00 36.78 108 PRO A O 1
ATOM 838 N N . HIS A 1 109 ? 16.795 2.942 5.699 1.00 33.00 109 HIS A N 1
ATOM 839 C CA . HIS A 1 109 ? 18.180 2.523 5.559 1.00 33.00 109 HIS A CA 1
ATOM 840 C C . HIS A 1 109 ? 18.432 2.278 4.066 1.00 33.00 109 HIS A C 1
ATOM 842 O O . HIS A 1 109 ? 17.804 1.401 3.466 1.00 33.00 109 HIS A O 1
ATOM 848 N N . ARG A 1 110 ? 19.315 3.082 3.456 1.00 39.44 110 ARG A N 1
ATOM 849 C CA . ARG A 1 110 ? 19.801 2.893 2.082 1.00 39.44 110 ARG A CA 1
ATOM 850 C C . ARG A 1 110 ? 20.321 1.458 1.976 1.00 39.44 110 ARG A C 1
ATOM 852 O O . ARG A 1 110 ? 21.442 1.168 2.391 1.00 39.44 110 ARG A O 1
ATOM 859 N N . ARG A 1 111 ? 19.523 0.538 1.429 1.00 36.75 111 ARG A N 1
ATOM 860 C CA . ARG A 1 111 ? 20.032 -0.787 1.081 1.00 36.75 111 ARG A CA 1
ATOM 861 C C . ARG A 1 111 ? 21.018 -0.592 -0.063 1.00 36.75 111 ARG A C 1
ATOM 863 O O . ARG A 1 111 ? 20.629 -0.292 -1.190 1.00 36.75 111 ARG A O 1
ATOM 870 N N . ARG A 1 112 ? 22.311 -0.753 0.239 1.00 33.09 112 ARG A N 1
ATOM 871 C CA . ARG A 1 112 ? 23.316 -1.098 -0.769 1.00 33.09 112 ARG A CA 1
ATOM 872 C C . ARG A 1 112 ? 22.743 -2.256 -1.586 1.00 33.09 112 ARG A C 1
ATOM 874 O O . ARG A 1 112 ? 22.265 -3.232 -1.007 1.00 33.09 112 ARG A O 1
ATOM 881 N N . ARG A 1 113 ? 22.749 -2.123 -2.915 1.00 37.22 113 ARG A N 1
ATOM 882 C CA . ARG A 1 113 ? 22.379 -3.192 -3.849 1.00 37.22 113 ARG A CA 1
ATOM 883 C C . ARG A 1 113 ? 23.288 -4.395 -3.589 1.00 37.22 113 ARG A C 1
ATOM 885 O O . ARG A 1 113 ? 24.393 -4.459 -4.114 1.00 37.22 113 ARG A O 1
ATOM 892 N N . ALA A 1 114 ? 22.830 -5.339 -2.777 1.00 30.38 114 ALA A N 1
ATOM 893 C CA . ALA A 1 114 ? 23.368 -6.684 -2.787 1.00 30.38 114 ALA A CA 1
ATOM 894 C C . ALA A 1 114 ? 22.760 -7.386 -4.004 1.00 30.38 114 ALA A C 1
ATOM 896 O O . ALA A 1 114 ? 21.537 -7.482 -4.124 1.00 30.38 114 ALA A O 1
ATOM 897 N N . ARG A 1 115 ? 23.613 -7.833 -4.931 1.00 38.16 115 ARG A N 1
ATOM 898 C CA . ARG A 1 115 ? 23.241 -8.825 -5.943 1.00 38.16 115 ARG A CA 1
ATOM 899 C C . ARG A 1 115 ? 22.739 -10.056 -5.187 1.00 38.16 115 ARG A C 1
ATOM 901 O O . ARG A 1 115 ? 23.543 -10.762 -4.593 1.00 38.16 115 ARG A O 1
ATOM 908 N N . VAL A 1 116 ? 21.432 -10.295 -5.175 1.00 36.53 116 VAL A N 1
ATOM 909 C CA . VAL A 1 116 ? 20.866 -11.550 -4.672 1.00 36.53 116 VAL A CA 1
ATOM 910 C C . VAL A 1 116 ? 20.418 -12.358 -5.876 1.00 36.53 116 VAL A C 1
ATOM 912 O O . VAL A 1 116 ? 19.678 -11.873 -6.732 1.00 36.53 116 VAL A O 1
ATOM 915 N N . GLY A 1 117 ? 20.968 -13.567 -5.958 1.00 30.70 117 GLY A N 1
ATOM 916 C CA . GLY A 1 117 ? 20.724 -14.537 -7.007 1.00 30.70 117 GLY A CA 1
ATOM 917 C C . GLY A 1 117 ? 19.243 -14.860 -7.189 1.00 30.70 117 GLY A C 1
ATOM 918 O O . GLY A 1 117 ? 18.424 -14.766 -6.277 1.00 30.70 117 GLY A O 1
ATOM 919 N N . ARG A 1 118 ? 18.937 -15.234 -8.428 1.00 37.53 118 ARG A N 1
ATOM 920 C CA . ARG A 1 118 ? 17.633 -15.626 -8.960 1.00 37.53 118 ARG A CA 1
ATOM 921 C C . ARG A 1 118 ? 16.934 -16.637 -8.039 1.00 37.53 118 ARG A C 1
ATOM 923 O O . ARG A 1 118 ? 17.303 -17.807 -8.033 1.00 37.53 118 ARG A O 1
ATOM 930 N N . SER A 1 119 ? 15.897 -16.209 -7.319 1.00 32.25 119 SER A N 1
ATOM 931 C CA . SER A 1 119 ? 14.934 -17.129 -6.705 1.00 32.25 119 SER A CA 1
ATOM 932 C C . SER A 1 119 ? 13.857 -17.455 -7.736 1.00 32.25 119 SER A C 1
ATOM 934 O O . SER A 1 119 ? 13.069 -16.599 -8.138 1.00 32.25 119 SER A O 1
ATOM 936 N N . GLN A 1 120 ? 13.903 -18.684 -8.241 1.00 33.31 120 GLN A N 1
ATOM 937 C CA . GLN A 1 120 ? 13.005 -19.203 -9.264 1.00 33.31 120 GLN A CA 1
ATOM 938 C C . GLN A 1 120 ? 11.665 -19.568 -8.620 1.00 33.31 120 GLN A C 1
ATOM 940 O O . GLN A 1 120 ? 11.482 -20.681 -8.132 1.00 33.31 120 GLN A O 1
ATOM 945 N N . TYR A 1 121 ? 10.708 -18.644 -8.628 1.00 27.44 121 TYR A N 1
ATOM 946 C CA . TYR A 1 121 ? 9.318 -19.000 -8.368 1.00 27.44 121 TYR A CA 1
ATOM 947 C C . TYR A 1 121 ? 8.756 -19.708 -9.612 1.00 27.44 121 TYR A C 1
ATOM 949 O O . TYR A 1 121 ? 8.467 -19.066 -10.622 1.00 27.44 121 TYR A O 1
ATOM 957 N N . ARG A 1 122 ? 8.652 -21.043 -9.571 1.00 33.19 122 ARG A N 1
ATOM 958 C CA . ARG A 1 122 ? 7.918 -21.837 -10.571 1.00 33.19 122 ARG A CA 1
ATOM 959 C C . ARG A 1 122 ? 6.457 -21.987 -10.120 1.00 33.19 122 ARG A C 1
ATOM 961 O O . ARG A 1 122 ? 6.233 -22.610 -9.082 1.00 33.19 122 ARG A O 1
ATOM 968 N N . PRO A 1 123 ? 5.457 -21.491 -10.870 1.00 36.03 123 PRO A N 1
ATOM 969 C CA . PRO A 1 123 ? 4.065 -21.832 -10.599 1.00 36.03 123 PRO A CA 1
ATOM 970 C C . PRO A 1 123 ? 3.813 -23.320 -10.902 1.00 36.03 123 PRO A C 1
ATOM 972 O O . PRO A 1 123 ? 4.298 -23.855 -11.902 1.00 36.03 123 PRO A O 1
ATOM 975 N N . ARG A 1 124 ? 3.070 -24.002 -10.018 1.00 33.03 124 ARG A N 1
ATOM 976 C CA . ARG A 1 124 ? 2.604 -25.385 -10.228 1.00 33.03 124 ARG A CA 1
ATOM 977 C C . ARG A 1 124 ? 1.672 -25.430 -11.453 1.00 33.03 124 ARG A C 1
ATOM 979 O O . ARG A 1 124 ? 0.768 -24.600 -11.521 1.00 33.03 124 ARG A O 1
ATOM 986 N N . PRO A 1 125 ? 1.833 -26.380 -12.391 1.00 34.62 125 PRO A N 1
ATOM 987 C CA . PRO A 1 125 ? 0.899 -26.525 -13.501 1.00 34.62 125 PRO A CA 1
ATOM 988 C C . PRO A 1 125 ? -0.460 -27.041 -13.007 1.00 34.62 125 PRO A C 1
ATOM 990 O O . PRO A 1 125 ? -0.531 -27.930 -12.154 1.00 34.62 125 PRO A O 1
ATOM 993 N N . ALA A 1 126 ? -1.534 -26.466 -13.553 1.00 41.19 126 ALA A N 1
ATOM 994 C CA . ALA A 1 126 ? -2.906 -26.897 -13.323 1.00 41.19 126 ALA A CA 1
ATOM 995 C C . ALA A 1 126 ? -3.096 -28.351 -13.788 1.00 41.19 126 ALA A C 1
ATOM 997 O O . ALA A 1 126 ? -2.658 -28.724 -14.879 1.00 41.19 126 ALA A O 1
ATOM 998 N N . ARG A 1 127 ? -3.738 -29.172 -12.948 1.00 37.59 127 ARG A N 1
ATOM 999 C CA . ARG A 1 127 ? -4.137 -30.540 -13.298 1.00 37.59 127 ARG A CA 1
ATOM 1000 C C . ARG A 1 127 ? -5.111 -30.469 -14.477 1.00 37.59 127 ARG A C 1
ATOM 1002 O O . ARG A 1 127 ? -6.155 -29.840 -14.364 1.00 37.59 127 ARG A O 1
ATOM 1009 N N . ARG A 1 128 ? -4.748 -31.078 -15.607 1.00 44.03 128 ARG A N 1
ATOM 1010 C CA . ARG A 1 128 ? -5.690 -31.378 -16.690 1.00 44.03 128 ARG A CA 1
ATOM 1011 C C . ARG A 1 128 ? -6.441 -32.647 -16.307 1.00 44.03 128 ARG A C 1
ATOM 1013 O O . ARG A 1 128 ? -5.816 -33.701 -16.194 1.00 44.03 128 ARG A O 1
ATOM 1020 N N . ASP A 1 129 ? -7.746 -32.522 -16.113 1.00 46.91 129 ASP A N 1
ATOM 1021 C CA . ASP A 1 129 ? -8.651 -33.663 -16.071 1.00 46.91 129 ASP A CA 1
ATOM 1022 C C . ASP A 1 129 ? -8.659 -34.357 -17.439 1.00 46.91 129 ASP A C 1
ATOM 1024 O O . ASP A 1 129 ? -8.627 -33.719 -18.496 1.00 46.91 129 ASP A O 1
ATOM 1028 N N . ARG A 1 130 ? -8.619 -35.687 -17.400 1.00 41.09 130 ARG A N 1
ATOM 1029 C CA . ARG A 1 130 ? -8.582 -36.594 -18.550 1.00 41.09 130 ARG A CA 1
ATOM 1030 C C . ARG A 1 130 ? -10.016 -37.084 -18.790 1.00 41.09 130 ARG A C 1
ATOM 1032 O O . ARG A 1 130 ? -10.604 -37.566 -17.824 1.00 41.09 130 ARG A O 1
ATOM 1039 N N . PRO A 1 131 ? -10.598 -36.981 -19.997 1.00 49.03 131 PRO A N 1
ATOM 1040 C CA . PRO A 1 131 ? -11.889 -37.606 -20.252 1.00 49.03 131 PRO A CA 1
ATOM 1041 C C . PRO A 1 131 ? -11.713 -39.121 -20.451 1.00 49.03 131 PRO A C 1
ATOM 1043 O O . PRO A 1 131 ? -10.643 -39.569 -20.882 1.00 49.03 131 PRO A O 1
ATOM 1046 N N . LEU A 1 132 ? -12.752 -39.868 -20.066 1.00 53.81 132 LEU A N 1
ATOM 1047 C CA . LEU A 1 132 ? -12.923 -41.308 -20.293 1.00 53.81 132 LEU A CA 1
ATOM 1048 C C . LEU A 1 132 ? -13.118 -41.616 -21.780 1.00 53.81 132 LEU A C 1
ATOM 1050 O O . LEU A 1 132 ? -13.763 -40.786 -22.461 1.00 53.81 132 LEU A O 1
#

Radius of gyration: 18.86 Å; Cα contacts (8 Å, |Δi|>4): 149; chains: 1; bounding box: 36×74×40 Å

Secondary structure (DSSP, 8-state):
-PPPP---PPPEEEE---TTSSHHHHHHHHHTTT-EEEE--STTTEEEEE-TTS-EEEEE-HHHHHHHHHT--SS-EEEE---GGGGGGSTTS--SS---PPP--S---------------PPPPPP-PPP-

InterPro domains:
  IPR027417 P-loop containing nucleoside triphosphate hydrolase [G3DSA:3.40.50.300] (10-77)

Solvent-accessible surface area (backbone atoms only — not comparable to full-atom values): 8636 Å² total; per-residue (Å²): 134,81,78,79,76,72,80,74,76,50,53,44,44,81,47,66,74,65,91,88,73,46,65,69,57,52,41,52,59,41,37,76,72,75,36,49,60,44,78,45,87,42,74,88,35,32,42,79,44,77,45,98,88,69,49,78,46,72,26,64,36,63,66,58,54,29,49,58,38,54,74,53,81,72,67,47,41,39,35,34,54,82,43,88,59,57,59,54,39,36,79,85,47,77,49,92,60,88,43,49,41,44,69,84,89,67,82,79,76,82,74,72,88,70,91,72,78,90,78,82,83,74,82,80,80,80,84,77,86,78,84,132

pLDDT: mean 72.49, std 22.15, range [27.44, 94.56]

Sequence (132 aa):
MSPPRARQTMPKVLITGMSGTGKSSALRALAARGHRTVDTDTDEWNRWVRLPDGARDWVWREEAIGHLLTGHDEGALFVAGCRSNQGLFYPDSGSARSYGGWRSSSRPHRRRRARVGRSQYRPRPARRDRPL

Mean predicted aligned error: 13.17 Å

Nearest PDB structures (foldseek):
  2jgn-assembly2_B  TM=2.946E-01  e=1.183E+00  Homo sapiens
  8up3-assembly2_F  TM=4.313E-01  e=6.896E+00  Rhodospirillum rubrum ATCC 11170
  4io7-assembly1_A  TM=2.962E-01  e=3.832E+00  Adineta vaga